Protein AF-A0A6V8DTT2-F1 (afdb_monomer_lite)

Foldseek 3Di:
DVVVVVVVVVVVVPQWADDDPVQLVVLVCQLVVLVVVLVVQVCVLVVDDLVNLVVCVVVVNPVSVVNCVCCVPVNPNVNVVSVVSSVVSVVVSVVSNVVRCCVTHPPPVVVVVVVD

Radius of gyration: 20.79 Å; chains: 1; bounding box: 52×27×50 Å

Sequence (116 aa):
MEYSAMAVVGTAIDSTGEGDLTLLIFYATLALGVSFLCSILEAVVLSIPHTQIAMWEKDGKGTGAVWASLKSDDAVKPLTAILTLNTIAHTMGAAGVGSEVAKIWGDDALTLASIV

Structure (mmCIF, N/CA/C/O backbone):
data_AF-A0A6V8DTT2-F1
#
_entry.id   AF-A0A6V8DTT2-F1
#
loop_
_atom_site.group_PDB
_atom_site.id
_atom_site.type_symbol
_atom_site.label_atom_id
_atom_site.label_alt_id
_atom_site.label_comp_id
_atom_site.label_asym_id
_atom_site.label_entity_id
_atom_site.label_seq_id
_atom_site.pdbx_PDB_ins_code
_atom_site.Cartn_x
_atom_site.Cartn_y
_atom_site.Cartn_z
_atom_site.occupancy
_atom_site.B_iso_or_equiv
_atom_site.auth_seq_id
_atom_site.auth_comp_id
_atom_site.auth_asym_id
_atom_site.auth_atom_id
_atom_site.pdbx_PDB_model_num
ATOM 1 N N . MET A 1 1 ? 13.781 21.507 -7.551 1.00 42.84 1 MET A N 1
ATOM 2 C CA . MET A 1 1 ? 14.002 20.049 -7.416 1.00 42.84 1 MET A CA 1
ATOM 3 C C . MET A 1 1 ? 12.998 19.234 -8.246 1.00 42.84 1 MET A C 1
ATOM 5 O O . MET A 1 1 ? 13.140 18.028 -8.324 1.00 42.84 1 MET A O 1
ATOM 9 N N . GLU A 1 2 ? 12.048 19.880 -8.940 1.00 42.41 2 GLU A N 1
ATOM 10 C CA . GLU A 1 2 ? 11.061 19.233 -9.830 1.00 42.41 2 GLU A CA 1
ATOM 11 C C . GLU A 1 2 ? 11.523 19.120 -11.306 1.00 42.41 2 GLU A C 1
ATOM 13 O O . GLU A 1 2 ? 11.014 18.295 -12.057 1.00 42.41 2 GLU A O 1
ATOM 18 N N . TYR A 1 3 ? 12.541 19.891 -11.722 1.00 40.78 3 TYR A N 1
ATOM 19 C CA . TYR A 1 3 ? 13.071 19.910 -13.101 1.00 40.78 3 TYR A CA 1
ATOM 20 C C . TYR A 1 3 ? 13.866 18.649 -13.494 1.00 40.78 3 TYR A C 1
ATOM 22 O O . TYR A 1 3 ? 13.858 18.256 -14.657 1.00 40.78 3 TYR A O 1
ATOM 30 N N . SER A 1 4 ? 14.525 17.984 -12.539 1.00 41.19 4 SER A N 1
ATOM 31 C CA . SER A 1 4 ? 15.315 16.770 -12.806 1.00 41.19 4 SER A CA 1
ATOM 32 C C . SER A 1 4 ? 14.438 15.540 -13.065 1.00 41.19 4 SER A C 1
ATOM 34 O O . SER A 1 4 ? 14.828 14.675 -13.840 1.00 41.19 4 SER A O 1
ATOM 36 N N . ALA A 1 5 ? 13.234 15.490 -12.482 1.00 39.88 5 ALA A N 1
ATOM 37 C CA . ALA A 1 5 ? 12.270 14.413 -12.717 1.00 39.88 5 ALA A CA 1
ATOM 38 C C . ALA A 1 5 ? 11.680 14.483 -14.136 1.00 39.88 5 ALA A C 1
ATOM 40 O O . ALA A 1 5 ? 11.581 13.469 -14.818 1.00 39.88 5 ALA A O 1
ATOM 41 N N . MET A 1 6 ? 11.369 15.692 -14.616 1.00 38.59 6 MET A N 1
ATOM 42 C CA . MET A 1 6 ? 10.888 15.924 -15.986 1.00 38.59 6 MET A CA 1
ATOM 43 C C . MET A 1 6 ? 11.979 15.656 -17.039 1.00 38.59 6 MET A C 1
ATOM 45 O O . MET A 1 6 ? 11.678 15.149 -18.115 1.00 38.59 6 MET A O 1
ATOM 49 N N . ALA A 1 7 ? 13.249 15.946 -16.728 1.00 37.22 7 ALA A N 1
ATO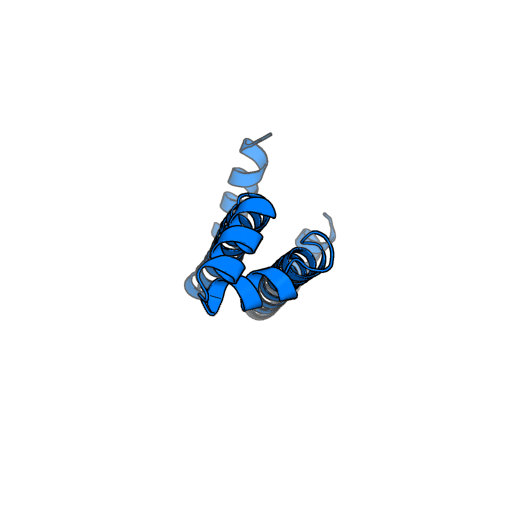M 50 C CA . ALA A 1 7 ? 14.379 15.679 -17.623 1.00 37.22 7 ALA A CA 1
ATOM 51 C C . ALA A 1 7 ? 14.677 14.177 -17.782 1.00 37.22 7 ALA A C 1
ATOM 53 O O . ALA A 1 7 ? 14.962 13.738 -18.890 1.00 37.22 7 ALA A O 1
ATOM 54 N N . VAL A 1 8 ? 14.543 13.386 -16.709 1.00 39.94 8 VAL A N 1
ATOM 55 C CA . VAL A 1 8 ? 14.644 11.913 -16.754 1.00 39.94 8 VAL A CA 1
ATOM 56 C C . VAL A 1 8 ? 13.511 11.288 -17.571 1.00 39.94 8 VAL A C 1
ATOM 58 O O . VAL A 1 8 ? 13.738 10.351 -18.333 1.00 39.94 8 VAL A O 1
ATOM 61 N N . VAL A 1 9 ? 12.296 11.836 -17.466 1.00 41.75 9 VAL A N 1
ATOM 62 C CA . VAL A 1 9 ? 11.160 11.419 -18.302 1.00 41.75 9 VAL A CA 1
ATOM 63 C C . VAL A 1 9 ? 11.411 11.773 -19.773 1.00 41.75 9 VAL A C 1
ATOM 65 O O . VAL A 1 9 ? 11.074 10.985 -20.650 1.00 41.75 9 VAL A O 1
ATOM 68 N N . GLY A 1 10 ? 12.051 12.919 -20.035 1.00 39.44 10 GLY A N 1
ATOM 69 C CA . GLY A 1 10 ? 12.399 13.411 -21.371 1.00 39.44 10 GLY A CA 1
ATOM 70 C C . GLY A 1 10 ? 13.527 12.652 -22.082 1.00 39.44 10 GLY A C 1
ATOM 71 O O . GLY A 1 10 ? 13.518 12.566 -23.304 1.00 39.44 10 GLY A O 1
ATOM 72 N N . THR A 1 11 ? 14.480 12.066 -21.356 1.00 44.59 11 THR A N 1
ATOM 73 C CA . THR A 1 11 ? 15.546 11.238 -21.952 1.00 44.59 11 THR A CA 1
ATOM 74 C C . THR A 1 11 ? 15.152 9.768 -22.090 1.00 44.59 11 THR A C 1
ATOM 76 O O . THR A 1 11 ? 15.661 9.090 -22.979 1.00 44.59 11 THR A O 1
ATOM 79 N N . ALA A 1 12 ? 14.208 9.277 -21.279 1.00 44.50 12 ALA A N 1
ATOM 80 C CA . ALA A 1 12 ? 13.650 7.929 -21.420 1.00 44.50 12 ALA A CA 1
ATOM 81 C C . ALA A 1 12 ? 12.795 7.763 -22.695 1.00 44.50 12 ALA A C 1
ATOM 83 O O . ALA A 1 12 ? 12.746 6.679 -23.272 1.00 44.50 12 ALA A O 1
ATOM 84 N N . ILE A 1 13 ? 12.144 8.837 -23.156 1.00 45.38 13 ILE A N 1
ATOM 85 C CA . ILE A 1 13 ? 11.340 8.840 -24.392 1.00 45.38 13 ILE A CA 1
ATOM 86 C C . ILE A 1 13 ? 12.182 8.899 -25.677 1.00 45.38 13 ILE A C 1
ATOM 88 O O . ILE A 1 13 ? 11.711 8.430 -26.707 1.00 45.38 13 ILE A O 1
ATOM 92 N N . ASP A 1 14 ? 13.408 9.433 -25.633 1.00 40.56 14 ASP A N 1
ATOM 93 C CA . ASP A 1 14 ? 14.225 9.689 -26.836 1.00 40.56 14 ASP A CA 1
ATOM 94 C C . ASP A 1 14 ? 15.093 8.489 -27.262 1.00 40.56 14 ASP A C 1
ATOM 96 O O . ASP A 1 14 ? 15.575 8.434 -28.389 1.00 40.56 14 ASP A O 1
ATOM 100 N N . SER A 1 15 ? 15.282 7.494 -26.388 1.00 47.94 15 SER A N 1
ATOM 101 C CA . SER A 1 15 ? 16.233 6.401 -26.632 1.00 47.94 15 SER A CA 1
ATOM 102 C C . SER A 1 15 ? 15.616 5.054 -27.029 1.00 47.94 15 SER A C 1
ATOM 104 O O . SER A 1 15 ? 16.341 4.081 -27.205 1.00 47.94 15 SER A O 1
ATOM 106 N N . THR A 1 16 ? 14.296 4.945 -27.166 1.00 48.59 16 THR A N 1
ATOM 107 C CA . THR A 1 16 ? 13.623 3.637 -27.272 1.00 48.59 16 THR A CA 1
ATOM 108 C C . THR A 1 16 ? 13.499 3.180 -28.731 1.00 48.59 16 THR A C 1
ATOM 110 O O . THR A 1 16 ? 12.609 3.618 -29.458 1.00 48.59 16 THR A O 1
ATOM 113 N N . GLY A 1 17 ? 14.384 2.272 -29.152 1.00 47.53 17 GLY A N 1
ATOM 114 C CA . GLY A 1 17 ? 14.216 1.463 -30.362 1.00 47.53 17 GLY A CA 1
ATOM 115 C C . GLY A 1 17 ? 13.204 0.330 -30.152 1.00 47.53 17 GLY A C 1
ATOM 116 O O . GLY A 1 17 ? 13.280 -0.379 -29.162 1.00 47.53 17 GLY A O 1
ATOM 117 N N . GLU A 1 18 ? 12.246 0.180 -31.069 1.00 52.34 18 GLU A N 1
ATOM 118 C CA . GLU A 1 18 ? 11.421 -1.022 -31.328 1.00 52.34 18 GLU A CA 1
ATOM 119 C C . GLU A 1 18 ? 10.940 -1.896 -30.145 1.00 52.34 18 GLU A C 1
ATOM 121 O O . GLU A 1 18 ? 10.817 -3.114 -30.265 1.00 52.34 18 GLU A O 1
ATOM 126 N N . GLY A 1 19 ? 10.522 -1.290 -29.033 1.00 54.94 19 GLY A N 1
ATOM 127 C CA . GLY A 1 19 ? 9.499 -1.913 -28.195 1.00 54.94 19 GLY A CA 1
ATOM 128 C C . GLY A 1 19 ? 8.438 -0.939 -27.742 1.00 54.94 19 GLY A C 1
ATOM 129 O O . GLY A 1 19 ? 8.572 0.282 -27.835 1.00 54.94 19 GLY A O 1
ATOM 130 N N . ASP A 1 20 ? 7.309 -1.526 -27.372 1.00 64.31 20 ASP A N 1
ATOM 131 C CA . ASP A 1 20 ? 6.036 -0.834 -27.362 1.00 64.31 20 ASP A CA 1
ATOM 132 C C . ASP A 1 20 ? 5.967 0.107 -26.150 1.00 64.31 20 ASP A C 1
ATOM 134 O O . ASP A 1 20 ? 5.714 -0.320 -25.022 1.00 64.31 20 ASP A O 1
ATOM 138 N N . LEU A 1 21 ? 6.189 1.407 -26.388 1.00 66.19 21 LEU A N 1
ATOM 139 C CA . LEU A 1 21 ? 6.007 2.524 -25.440 1.00 66.19 21 LEU A CA 1
ATOM 140 C C . LEU A 1 21 ? 4.711 2.394 -24.619 1.00 66.19 21 LEU A C 1
ATOM 142 O O . LEU A 1 21 ? 4.643 2.821 -23.464 1.00 66.19 21 LEU A O 1
ATOM 146 N N . THR A 1 22 ? 3.702 1.751 -25.204 1.00 70.94 22 THR A N 1
ATOM 147 C CA . THR A 1 22 ? 2.429 1.389 -24.583 1.00 70.94 22 THR A CA 1
ATOM 148 C C . THR A 1 22 ? 2.596 0.551 -23.312 1.00 70.94 22 THR A C 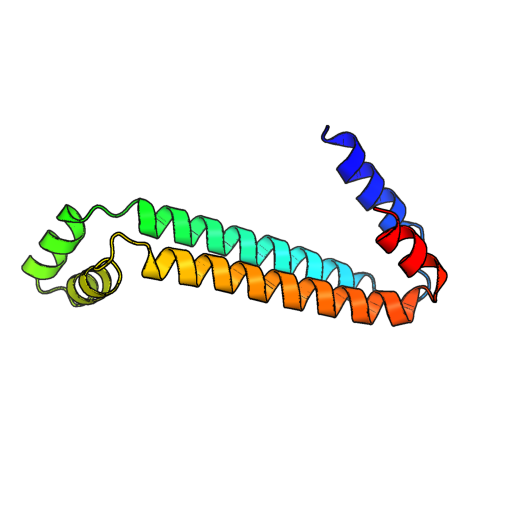1
ATOM 150 O O . THR A 1 22 ? 1.938 0.841 -22.314 1.00 70.94 22 THR A O 1
ATOM 153 N N . LEU A 1 23 ? 3.481 -0.454 -23.295 1.00 68.75 23 LEU A N 1
ATOM 154 C CA . LEU A 1 23 ? 3.696 -1.325 -22.129 1.00 68.75 23 LEU A CA 1
ATOM 155 C C . LEU A 1 23 ? 4.408 -0.594 -20.989 1.00 68.75 23 LEU A C 1
ATOM 157 O O . LEU A 1 23 ? 4.062 -0.776 -19.821 1.00 68.75 23 LEU A O 1
ATOM 161 N N . LEU A 1 24 ? 5.364 0.275 -21.314 1.00 68.25 24 LEU A N 1
ATOM 162 C CA . LEU A 1 24 ? 6.089 1.061 -20.316 1.00 68.25 24 LEU A CA 1
ATOM 163 C C . LEU A 1 24 ? 5.168 2.095 -19.655 1.00 68.25 24 LEU A C 1
ATOM 165 O O . LEU A 1 24 ? 5.114 2.187 -18.426 1.00 68.25 24 LEU A O 1
ATOM 169 N N . ILE A 1 25 ? 4.368 2.804 -20.457 1.00 74.50 25 ILE A N 1
ATOM 170 C CA . ILE A 1 25 ? 3.324 3.711 -19.959 1.00 74.50 25 ILE A CA 1
ATOM 171 C C . ILE A 1 25 ? 2.273 2.932 -19.155 1.00 74.50 25 ILE A C 1
ATOM 173 O O . ILE A 1 25 ? 1.833 3.408 -18.108 1.00 74.50 25 ILE A O 1
ATOM 177 N N . PHE A 1 26 ? 1.901 1.721 -19.576 1.00 77.81 26 PHE A N 1
ATOM 178 C CA . PHE A 1 26 ? 0.969 0.863 -18.844 1.00 77.81 26 PHE A CA 1
ATOM 179 C C . PHE A 1 26 ? 1.497 0.486 -17.452 1.00 77.81 26 PHE A C 1
ATOM 181 O O . PHE A 1 26 ? 0.797 0.691 -16.463 1.00 77.81 26 PHE A O 1
ATOM 188 N N . TYR A 1 27 ? 2.740 0.008 -17.332 1.00 70.50 27 TYR A N 1
ATOM 189 C CA . TYR A 1 27 ? 3.314 -0.331 -16.025 1.00 70.50 27 TYR A CA 1
ATOM 190 C C . TYR A 1 27 ? 3.523 0.899 -15.132 1.00 70.50 27 TYR A C 1
ATOM 192 O O . TYR A 1 27 ? 3.251 0.826 -13.932 1.00 70.50 27 TYR A O 1
ATOM 200 N N . ALA A 1 28 ? 3.941 2.037 -15.696 1.00 75.00 28 ALA A N 1
ATOM 201 C CA . ALA A 1 28 ? 4.110 3.283 -14.947 1.00 75.00 28 ALA A CA 1
ATOM 202 C C . ALA A 1 28 ? 2.772 3.830 -14.420 1.00 75.00 28 ALA A C 1
ATOM 204 O O . ALA A 1 28 ? 2.655 4.192 -13.248 1.00 75.00 28 ALA A O 1
ATOM 205 N N . THR A 1 29 ? 1.736 3.851 -15.263 1.00 79.38 29 THR A N 1
ATOM 206 C CA . THR A 1 29 ? 0.389 4.288 -14.860 1.00 79.38 29 THR A CA 1
ATOM 207 C C . THR A 1 29 ? -0.253 3.322 -13.871 1.00 79.38 29 THR A C 1
ATOM 209 O O . THR A 1 29 ? -0.916 3.774 -12.939 1.00 79.38 29 THR A O 1
ATOM 212 N N . LEU A 1 30 ? -0.009 2.014 -14.002 1.00 80.00 30 LEU A N 1
ATOM 213 C CA . LEU A 1 30 ? -0.463 1.011 -13.041 1.00 80.00 30 LEU A CA 1
ATOM 214 C C . LEU A 1 30 ? 0.214 1.200 -11.678 1.00 80.00 30 LEU A C 1
ATOM 216 O O . LEU A 1 30 ? -0.482 1.220 -10.667 1.00 80.00 30 LEU A O 1
ATOM 220 N N . ALA A 1 31 ? 1.535 1.403 -11.635 1.00 74.81 31 ALA A N 1
ATOM 221 C CA . ALA A 1 31 ? 2.257 1.653 -10.387 1.00 74.81 31 ALA A CA 1
ATOM 222 C C . ALA A 1 31 ? 1.732 2.913 -9.674 1.00 74.81 31 ALA A C 1
ATOM 224 O O . ALA A 1 31 ? 1.351 2.848 -8.507 1.00 74.81 31 ALA A O 1
ATOM 225 N N . LEU A 1 32 ? 1.612 4.033 -10.394 1.00 80.25 32 LEU A N 1
ATOM 226 C CA . LEU A 1 32 ? 1.086 5.287 -9.843 1.00 80.25 32 LEU A CA 1
ATOM 227 C C . LEU A 1 32 ? -0.390 5.181 -9.434 1.00 80.25 32 LEU A C 1
ATOM 229 O O . LEU A 1 32 ? -0.783 5.703 -8.390 1.00 80.25 32 LEU A O 1
ATOM 233 N N . GLY A 1 33 ? -1.208 4.486 -10.228 1.00 85.81 33 GLY A N 1
ATOM 234 C CA . GLY A 1 33 ? -2.623 4.267 -9.942 1.00 85.81 33 GLY A CA 1
ATOM 235 C C . GLY A 1 33 ? -2.838 3.418 -8.691 1.00 85.81 33 GLY A C 1
ATOM 236 O O . GLY A 1 33 ? -3.666 3.759 -7.847 1.00 85.81 33 GLY A O 1
ATOM 237 N N . VAL A 1 34 ? -2.055 2.351 -8.522 1.00 82.81 34 VAL A N 1
ATOM 238 C CA . VAL A 1 34 ? -2.116 1.517 -7.317 1.00 82.81 34 VAL A CA 1
ATOM 239 C C . VAL A 1 34 ? -1.606 2.279 -6.093 1.00 82.81 34 VAL A C 1
ATOM 241 O O . VAL A 1 34 ? -2.256 2.222 -5.052 1.00 82.81 34 VAL A O 1
ATOM 244 N N . SER A 1 35 ? -0.527 3.062 -6.200 1.00 82.19 35 SER A N 1
ATOM 245 C CA . SER A 1 35 ? -0.072 3.911 -5.089 1.00 82.19 35 SER A CA 1
ATOM 246 C C . SER A 1 35 ? -1.118 4.960 -4.689 1.00 82.19 35 SER A C 1
ATOM 248 O O . SER A 1 35 ? -1.338 5.186 -3.498 1.00 82.19 35 SER A O 1
ATOM 250 N N . PHE A 1 36 ? -1.818 5.557 -5.661 1.00 88.19 36 PHE A N 1
ATOM 251 C CA . PHE A 1 36 ? -2.921 6.483 -5.394 1.00 88.19 36 PHE A CA 1
ATOM 252 C C . PHE A 1 36 ? -4.084 5.797 -4.664 1.00 88.19 36 PHE A C 1
ATOM 254 O O . PHE A 1 36 ? -4.595 6.328 -3.677 1.00 88.19 36 PHE A O 1
ATOM 261 N N . LEU A 1 37 ? -4.463 4.588 -5.092 1.00 87.00 37 LEU A N 1
ATOM 262 C CA . LEU A 1 37 ? -5.467 3.784 -4.394 1.00 87.00 37 LEU A CA 1
ATOM 263 C C . LEU A 1 37 ? -5.024 3.458 -2.963 1.00 87.00 37 LEU A C 1
ATOM 265 O O . LEU A 1 37 ? -5.799 3.680 -2.034 1.00 87.00 37 LEU A O 1
ATOM 269 N N . CYS A 1 38 ? -3.783 3.005 -2.759 1.00 86.50 38 CYS A N 1
ATOM 270 C CA . CYS A 1 38 ? -3.248 2.742 -1.423 1.00 86.50 38 CYS A CA 1
ATOM 271 C C . CYS A 1 38 ? -3.340 3.981 -0.518 1.00 86.50 38 CYS A C 1
ATOM 273 O O . CYS A 1 38 ? -3.792 3.855 0.615 1.00 86.50 38 CYS A O 1
ATOM 275 N N . SER A 1 39 ? -3.031 5.179 -1.023 1.00 89.75 39 SER A N 1
ATOM 276 C CA . SER A 1 39 ? -3.152 6.430 -0.258 1.00 89.75 39 SER A CA 1
ATOM 277 C C . SER A 1 39 ? -4.596 6.745 0.165 1.00 89.75 39 SER A C 1
ATOM 279 O O . SER A 1 39 ? -4.834 7.146 1.307 1.00 89.75 39 SER A O 1
ATOM 281 N N . ILE A 1 40 ? -5.583 6.509 -0.709 1.00 92.31 40 ILE A N 1
ATOM 282 C CA . ILE A 1 40 ? -7.005 6.655 -0.349 1.00 92.31 40 ILE A CA 1
ATOM 283 C C . ILE A 1 40 ? -7.385 5.649 0.743 1.00 92.31 40 ILE A C 1
ATOM 285 O O . ILE A 1 40 ? -8.059 6.012 1.708 1.00 92.31 40 ILE A O 1
ATOM 289 N N . LEU A 1 41 ? -6.951 4.393 0.611 1.00 88.12 41 LEU A N 1
ATOM 290 C CA . LEU A 1 41 ? -7.224 3.348 1.598 1.00 88.12 41 LEU A CA 1
ATOM 291 C C . LEU A 1 41 ? -6.614 3.698 2.966 1.00 88.12 41 LEU A C 1
ATOM 293 O O . LEU A 1 41 ? -7.296 3.558 3.982 1.00 88.12 41 LEU A O 1
ATOM 297 N N . GLU A 1 42 ? -5.379 4.206 3.002 1.00 87.06 42 GLU A N 1
ATOM 298 C CA . GLU A 1 42 ? -4.733 4.691 4.230 1.00 87.06 42 GLU A CA 1
ATOM 299 C C . GLU A 1 42 ? -5.521 5.835 4.871 1.00 87.06 42 GLU A C 1
ATOM 301 O O . GLU A 1 42 ? -5.820 5.790 6.067 1.00 87.06 42 GLU A O 1
ATOM 306 N N . ALA A 1 43 ? -5.922 6.830 4.074 1.00 91.19 43 ALA A N 1
ATOM 307 C CA . ALA A 1 43 ? -6.696 7.968 4.554 1.00 91.19 43 ALA A CA 1
ATOM 308 C C . ALA A 1 43 ? -8.042 7.534 5.160 1.00 91.19 43 ALA A C 1
ATOM 310 O O . ALA A 1 43 ? -8.421 8.017 6.227 1.00 91.19 43 ALA A O 1
ATOM 311 N N . VAL A 1 44 ? -8.747 6.584 4.535 1.00 89.12 44 VAL A N 1
ATOM 312 C CA . VAL A 1 44 ? -10.019 6.051 5.054 1.00 89.12 44 VAL A CA 1
ATOM 313 C C . VAL A 1 44 ? -9.809 5.277 6.357 1.00 89.12 44 VAL A C 1
ATOM 315 O O . VAL A 1 44 ? -10.528 5.507 7.331 1.00 89.12 44 VAL A O 1
ATOM 318 N N . VAL A 1 45 ? -8.816 4.383 6.407 1.00 86.62 45 VAL A N 1
ATOM 319 C CA . VAL A 1 45 ? -8.526 3.570 7.601 1.00 86.62 45 VAL A CA 1
ATOM 320 C C . VAL A 1 45 ? -8.141 4.452 8.791 1.00 86.62 45 VAL A C 1
ATOM 322 O O . VAL A 1 45 ? -8.583 4.198 9.917 1.00 86.62 45 VAL A O 1
ATOM 325 N N . LEU A 1 46 ? -7.366 5.512 8.559 1.00 86.75 46 LEU A N 1
ATOM 326 C CA . LEU A 1 46 ? -6.972 6.461 9.599 1.00 86.75 46 LEU A CA 1
ATOM 327 C C . LEU A 1 46 ? -8.112 7.408 10.000 1.00 86.75 46 LEU A C 1
ATOM 329 O O . LEU A 1 46 ? -8.233 7.738 11.178 1.00 86.75 46 LEU A O 1
ATOM 333 N N . SER A 1 47 ? -8.986 7.794 9.067 1.00 89.50 47 SER A N 1
ATOM 334 C CA . SER A 1 47 ? -10.057 8.767 9.318 1.00 89.50 47 SER A CA 1
ATOM 335 C C . SER A 1 47 ? -11.252 8.223 10.114 1.00 89.50 47 SER A C 1
ATOM 337 O O . SER A 1 47 ? -12.058 9.028 10.580 1.00 89.50 47 SER A O 1
ATOM 339 N N . ILE A 1 48 ? -11.411 6.903 10.277 1.00 87.75 48 ILE A N 1
ATOM 340 C CA . ILE A 1 48 ? -12.522 6.326 11.059 1.00 87.75 48 ILE A CA 1
ATOM 341 C C . ILE A 1 48 ? -12.117 6.157 12.535 1.00 87.75 48 ILE A C 1
ATOM 343 O O . ILE A 1 48 ? -11.287 5.296 12.838 1.00 87.75 48 ILE A O 1
ATOM 347 N N . PRO A 1 49 ? -12.696 6.909 13.489 1.00 85.50 49 PRO A N 1
ATOM 348 C CA . PRO A 1 49 ? -12.370 6.774 14.907 1.00 85.50 49 PRO A CA 1
ATOM 349 C C . PRO A 1 49 ? -13.016 5.530 15.537 1.00 85.50 49 PRO A C 1
ATOM 351 O O . PRO A 1 49 ? -14.110 5.114 15.150 1.00 85.50 49 PRO A O 1
ATOM 354 N N . HIS A 1 50 ? -12.392 4.984 16.587 1.00 83.12 50 HIS A N 1
ATOM 355 C CA . HIS A 1 50 ? -12.906 3.816 17.324 1.00 83.12 50 HIS A CA 1
ATOM 356 C C . HIS A 1 50 ? -14.334 4.023 17.861 1.00 83.12 50 HIS A C 1
ATOM 358 O O . HIS A 1 50 ? -15.140 3.097 17.851 1.00 83.12 50 HIS A O 1
ATOM 364 N N . THR A 1 51 ? -14.696 5.255 18.236 1.00 84.50 51 THR A N 1
ATOM 365 C CA . THR A 1 51 ? -16.057 5.618 18.668 1.00 84.50 51 THR A CA 1
ATOM 366 C C . THR A 1 51 ? -17.116 5.347 17.596 1.00 84.50 51 THR A C 1
ATOM 368 O O . THR A 1 51 ? -18.228 4.932 17.915 1.00 84.50 51 THR A O 1
ATOM 371 N N . GLN A 1 52 ? -16.790 5.555 16.317 1.00 85.00 52 GLN A N 1
ATOM 372 C CA . GLN A 1 52 ? -17.723 5.302 15.218 1.00 85.00 52 GLN A CA 1
ATOM 373 C C . GLN A 1 52 ? -17.919 3.799 14.983 1.00 85.00 52 GLN A C 1
ATOM 375 O O . GLN A 1 52 ? -19.034 3.361 14.708 1.00 85.00 52 GLN A O 1
ATOM 380 N N . ILE A 1 53 ? -16.861 3.007 15.179 1.00 84.69 53 ILE A N 1
ATOM 381 C CA . ILE A 1 53 ? -16.903 1.542 15.104 1.00 84.69 53 ILE A CA 1
ATOM 382 C C . ILE A 1 53 ? -17.788 0.978 16.225 1.00 84.69 53 ILE A C 1
ATOM 384 O O . ILE A 1 53 ? -18.695 0.195 15.948 1.00 84.69 53 ILE A O 1
ATOM 388 N N . ALA A 1 54 ? -17.607 1.456 17.462 1.00 84.19 54 ALA A N 1
ATOM 389 C CA . ALA A 1 54 ? -18.423 1.053 18.609 1.00 84.19 54 ALA A CA 1
ATOM 390 C C . ALA A 1 54 ? -19.913 1.409 18.434 1.00 84.19 54 ALA A C 1
ATOM 392 O O . ALA A 1 54 ? -20.792 0.651 18.848 1.00 84.19 54 ALA A O 1
ATOM 393 N N . MET A 1 55 ? -20.225 2.538 17.780 1.00 86.81 55 MET A N 1
ATOM 394 C CA . MET A 1 55 ? -21.608 2.862 17.409 1.00 86.81 55 MET A CA 1
ATOM 395 C C . MET A 1 55 ? -22.177 1.878 16.382 1.00 86.81 55 MET A C 1
ATOM 397 O O . MET A 1 55 ? -23.313 1.442 16.534 1.00 86.81 55 MET A O 1
ATOM 401 N N . TRP A 1 56 ? -21.408 1.494 15.361 1.00 85.62 56 TRP A N 1
ATOM 402 C CA . TRP A 1 56 ? -21.869 0.531 14.355 1.00 85.62 56 TRP A CA 1
ATOM 403 C C . TRP A 1 56 ? -22.061 -0.882 14.908 1.00 85.62 56 TRP A C 1
ATOM 405 O O . TRP A 1 56 ? -22.990 -1.566 14.478 1.00 85.62 56 TRP A O 1
ATOM 415 N N . GLU A 1 57 ? -21.237 -1.306 15.869 1.00 83.06 57 GLU A N 1
ATOM 416 C CA . GLU A 1 57 ? -21.458 -2.554 16.609 1.00 83.06 57 GLU A CA 1
ATOM 417 C C . GLU A 1 57 ? -22.743 -2.496 17.436 1.00 83.06 57 GLU A C 1
ATOM 419 O O . GLU A 1 57 ? -23.551 -3.424 17.389 1.00 83.06 57 GLU A O 1
ATOM 424 N N . LYS A 1 58 ? -22.979 -1.380 18.136 1.00 82.31 58 LYS A N 1
ATOM 425 C CA . LYS A 1 58 ? -24.204 -1.168 18.916 1.00 82.31 58 LYS A CA 1
ATOM 426 C C . LYS A 1 58 ? -25.463 -1.129 18.038 1.00 82.31 58 LYS A C 1
ATOM 428 O O . LYS A 1 58 ? -26.501 -1.638 18.450 1.00 82.31 58 LYS A O 1
ATOM 433 N N . ASP A 1 59 ? -25.370 -0.562 16.838 1.00 84.56 59 ASP A N 1
ATOM 434 C CA . ASP A 1 59 ? -26.455 -0.534 15.846 1.00 84.56 59 ASP A CA 1
ATOM 435 C C . ASP A 1 59 ? -26.710 -1.911 15.192 1.00 84.56 59 ASP A C 1
ATOM 437 O O . ASP A 1 59 ? -27.595 -2.036 14.345 1.00 84.56 59 ASP A O 1
ATOM 441 N N . GLY A 1 60 ? -25.930 -2.945 15.535 1.00 79.06 60 GLY A N 1
ATOM 442 C CA . GLY A 1 60 ? -26.057 -4.290 14.968 1.00 79.06 60 GLY A CA 1
ATOM 443 C C . GLY A 1 60 ? -25.638 -4.385 13.498 1.00 79.06 60 GLY A C 1
ATOM 444 O O . GLY A 1 60 ? -25.984 -5.346 12.809 1.00 79.06 60 GLY A O 1
ATOM 445 N N . LYS A 1 61 ? -24.900 -3.395 12.979 1.00 80.25 61 LYS A N 1
ATOM 446 C CA . LYS A 1 61 ? -24.421 -3.402 11.594 1.00 80.25 61 LYS A CA 1
ATOM 447 C C . LYS A 1 61 ? -23.216 -4.331 11.498 1.00 80.25 61 LYS A C 1
ATOM 449 O O . LYS A 1 61 ? -22.203 -4.097 12.150 1.00 80.25 61 LYS A O 1
ATOM 454 N N . GLY A 1 62 ? -23.275 -5.332 10.616 1.00 80.19 62 GLY A N 1
ATOM 455 C CA . GLY A 1 62 ? -22.154 -6.258 10.381 1.00 80.19 62 GLY A CA 1
ATOM 456 C C . GLY A 1 62 ? -20.839 -5.555 10.005 1.00 80.19 62 GLY A C 1
ATOM 457 O O . GLY A 1 62 ? -19.759 -6.035 10.333 1.00 80.19 62 GLY A O 1
ATOM 458 N N . THR A 1 63 ? -20.924 -4.363 9.406 1.00 81.19 63 THR A N 1
ATOM 459 C CA . THR A 1 63 ? -19.781 -3.480 9.139 1.00 81.19 63 THR A CA 1
ATOM 460 C C . THR A 1 63 ? -19.024 -3.096 10.417 1.00 81.19 63 THR A C 1
ATOM 462 O O . THR A 1 63 ? -17.799 -3.044 10.386 1.00 81.19 63 THR A O 1
ATOM 465 N N . GLY A 1 64 ? -19.713 -2.886 11.545 1.00 80.75 64 GLY A N 1
ATOM 466 C CA . GLY A 1 64 ? -19.090 -2.571 12.835 1.00 80.75 64 GLY A CA 1
ATOM 467 C C . GLY A 1 64 ? -18.188 -3.695 13.338 1.00 80.75 64 GLY A C 1
ATOM 468 O O . GLY A 1 64 ? -17.030 -3.441 13.649 1.00 80.75 64 GLY A O 1
ATOM 469 N N . ALA A 1 65 ? -18.667 -4.942 13.297 1.00 81.12 65 ALA A N 1
ATOM 470 C CA . ALA A 1 65 ? -17.889 -6.112 13.713 1.00 81.12 65 ALA A CA 1
ATOM 471 C C . ALA A 1 65 ? -16.646 -6.336 12.831 1.00 81.12 65 ALA A C 1
ATOM 473 O O . ALA A 1 65 ? -15.565 -6.667 13.320 1.00 81.12 65 ALA A O 1
ATOM 474 N N . VAL A 1 66 ? -16.775 -6.104 11.519 1.00 83.94 66 VAL A N 1
ATOM 475 C CA . VAL A 1 66 ? -15.652 -6.196 10.575 1.00 83.94 66 VAL A CA 1
ATOM 476 C C . VAL A 1 66 ? -14.600 -5.132 10.889 1.00 83.94 66 VAL A C 1
ATOM 478 O O . VAL A 1 66 ? -13.431 -5.475 11.064 1.00 83.94 66 VAL A O 1
ATOM 481 N N . TRP A 1 67 ? -14.998 -3.865 11.042 1.00 82.62 67 TRP A N 1
ATOM 482 C CA . TRP A 1 67 ? -14.075 -2.778 11.390 1.00 82.62 67 TRP A CA 1
ATOM 483 C C . TRP A 1 67 ? -13.452 -2.939 12.782 1.00 82.62 67 TRP A C 1
ATOM 485 O O . TRP A 1 67 ? -12.274 -2.630 12.943 1.00 82.62 67 TRP A O 1
ATOM 495 N N . ALA A 1 68 ? -14.189 -3.475 13.757 1.00 83.31 68 ALA A N 1
ATOM 496 C CA . ALA A 1 68 ? -13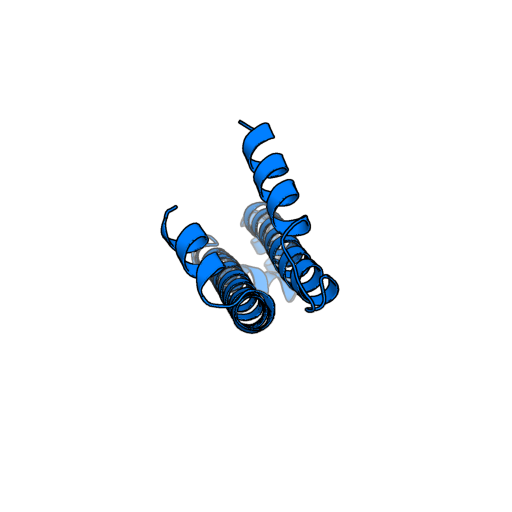.667 -3.791 15.084 1.00 83.31 68 ALA A CA 1
ATOM 497 C C . ALA A 1 68 ? -12.581 -4.874 15.022 1.00 83.31 68 ALA A C 1
ATOM 499 O O . ALA A 1 68 ? -11.523 -4.721 15.627 1.00 83.31 68 ALA A O 1
ATOM 500 N N . SER A 1 69 ? -12.792 -5.922 14.216 1.00 81.38 69 SER A N 1
ATOM 501 C CA . SER A 1 69 ? -11.790 -6.978 14.003 1.00 81.38 69 SER A CA 1
ATOM 502 C C . SER A 1 69 ? -10.574 -6.519 13.184 1.00 81.38 69 SER A C 1
ATOM 504 O O . SER A 1 69 ? -9.465 -7.001 13.394 1.00 81.38 69 SER A O 1
ATOM 506 N N . LEU A 1 70 ? -10.766 -5.583 12.248 1.00 80.75 70 LEU A N 1
ATOM 507 C CA . LEU A 1 70 ? -9.697 -5.017 11.419 1.00 80.75 70 LEU A CA 1
ATOM 508 C C . LEU A 1 70 ? -8.835 -4.020 12.197 1.00 80.75 70 LEU A C 1
ATOM 510 O O . LEU A 1 70 ? -7.626 -3.969 11.988 1.00 80.75 70 LEU A O 1
ATOM 514 N N . LYS A 1 71 ? -9.447 -3.224 13.081 1.00 80.69 71 LYS A N 1
ATOM 515 C CA . LYS A 1 71 ? -8.779 -2.175 13.866 1.00 80.69 71 LYS A CA 1
ATOM 516 C C . LYS A 1 71 ? -8.465 -2.604 15.303 1.00 80.69 71 LYS A C 1
ATOM 518 O O . LYS A 1 71 ? -8.181 -1.744 16.130 1.00 80.69 71 LYS A O 1
ATOM 523 N N . SER A 1 72 ? -8.504 -3.909 15.585 1.00 77.81 72 SER A N 1
ATOM 524 C CA . SER A 1 72 ? -8.203 -4.478 16.905 1.00 77.81 72 SER A CA 1
ATOM 525 C C . SER A 1 72 ? -6.776 -4.173 17.372 1.00 77.81 72 SER A C 1
ATOM 527 O O . SER A 1 72 ? -6.563 -4.002 18.564 1.00 77.81 72 SER A O 1
ATOM 529 N N . ASP A 1 73 ? -5.833 -4.065 16.430 1.00 76.88 73 ASP A N 1
ATOM 530 C CA . ASP A 1 73 ? -4.434 -3.673 16.655 1.00 76.88 73 ASP A CA 1
ATOM 531 C C . ASP A 1 73 ? -4.174 -2.253 16.114 1.00 76.88 73 ASP A C 1
ATOM 533 O O . ASP A 1 73 ? -3.386 -2.079 15.185 1.00 76.88 73 ASP A O 1
ATOM 537 N N . ASP A 1 74 ? -4.902 -1.240 16.600 1.00 74.69 74 ASP A N 1
ATOM 538 C CA . ASP A 1 74 ? -4.642 0.192 16.336 1.00 74.69 74 ASP A CA 1
ATOM 539 C C . ASP A 1 74 ? -4.385 0.561 14.858 1.00 74.69 74 ASP A C 1
ATOM 541 O O . ASP A 1 74 ? -3.518 1.366 14.525 1.00 74.69 74 ASP A O 1
ATOM 545 N N . ALA A 1 75 ? -5.139 -0.042 13.933 1.00 82.06 75 ALA A N 1
ATOM 546 C CA . ALA A 1 75 ? -4.978 0.114 12.478 1.00 82.06 75 ALA A CA 1
ATOM 547 C C . ALA A 1 75 ? -3.656 -0.406 11.870 1.00 82.06 75 ALA A C 1
ATOM 549 O O . ALA A 1 75 ? -3.495 -0.354 10.650 1.00 82.06 75 ALA A O 1
ATOM 550 N N . VAL A 1 76 ? -2.740 -0.964 12.665 1.00 83.81 76 VAL A N 1
ATOM 551 C CA . VAL A 1 76 ? -1.431 -1.465 12.207 1.00 83.81 76 VAL A CA 1
ATOM 552 C C .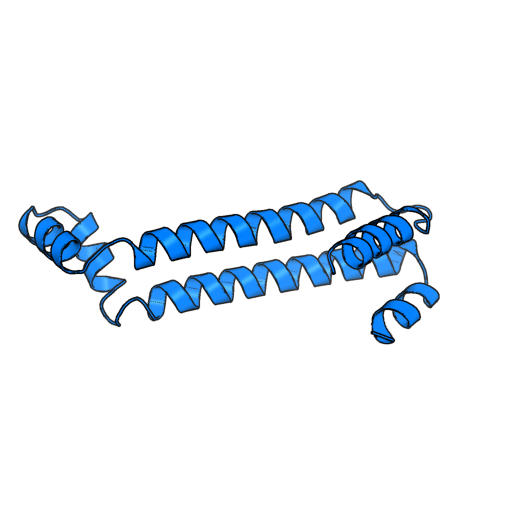 VAL A 1 76 ? -1.600 -2.588 11.187 1.00 83.81 76 VAL A C 1
ATOM 554 O O . VAL A 1 76 ? -0.930 -2.621 10.153 1.00 83.81 76 VAL A O 1
ATOM 557 N N . LYS A 1 77 ? -2.535 -3.502 11.440 1.00 81.88 77 LYS A N 1
ATOM 558 C CA . LYS A 1 77 ? -2.804 -4.657 10.577 1.00 81.88 77 LYS A CA 1
ATOM 559 C C . LYS A 1 77 ? -3.310 -4.272 9.172 1.00 81.88 77 LYS A C 1
ATOM 561 O O . LYS A 1 77 ? -2.732 -4.746 8.196 1.00 81.88 77 LYS A O 1
ATOM 566 N N . PRO A 1 78 ? -4.329 -3.406 9.010 1.00 83.12 78 PRO A N 1
ATOM 567 C CA . PRO A 1 78 ? -4.725 -2.942 7.682 1.00 83.12 78 PRO A CA 1
ATOM 568 C C . PRO A 1 78 ? -3.664 -2.047 7.028 1.00 83.12 78 PRO A C 1
ATOM 570 O O . PRO A 1 78 ? -3.450 -2.166 5.826 1.00 83.12 78 PRO A O 1
ATOM 573 N N . LEU A 1 79 ? -2.949 -1.211 7.791 1.00 86.25 79 LEU A N 1
ATOM 574 C CA . LEU A 1 79 ? -1.908 -0.331 7.245 1.00 86.25 79 LEU A CA 1
ATOM 575 C C . LEU A 1 79 ? -0.730 -1.127 6.655 1.00 86.25 79 LEU A C 1
ATOM 577 O O . LEU A 1 79 ? -0.297 -0.876 5.533 1.00 86.25 79 LEU A O 1
ATOM 581 N N . THR A 1 80 ? -0.263 -2.154 7.368 1.00 87.69 80 THR A N 1
ATOM 582 C CA . THR A 1 80 ? 0.786 -3.066 6.877 1.00 87.69 80 THR A CA 1
ATOM 583 C C . THR A 1 80 ? 0.333 -3.867 5.653 1.00 87.69 80 THR A C 1
ATOM 585 O O . THR A 1 80 ? 1.113 -4.048 4.717 1.00 87.69 80 THR A O 1
ATOM 588 N N . ALA A 1 81 ? -0.935 -4.284 5.586 1.00 85.62 81 ALA A N 1
ATOM 589 C CA . ALA A 1 81 ? -1.497 -4.915 4.391 1.00 85.62 81 ALA A CA 1
ATOM 590 C C . ALA A 1 81 ? -1.519 -3.965 3.170 1.00 85.62 81 ALA A C 1
ATOM 592 O O . ALA A 1 81 ? -1.225 -4.384 2.053 1.00 85.62 81 ALA A O 1
ATOM 593 N N . ILE A 1 82 ? -1.805 -2.675 3.370 1.00 87.44 82 ILE A N 1
ATOM 594 C CA . ILE A 1 82 ? -1.818 -1.672 2.289 1.00 87.44 82 ILE A CA 1
ATOM 595 C C . ILE A 1 82 ? -0.395 -1.358 1.793 1.00 87.44 82 ILE A C 1
ATOM 597 O O . ILE A 1 82 ? -0.147 -1.312 0.586 1.00 87.44 82 ILE A O 1
ATOM 601 N N . LEU A 1 83 ? 0.563 -1.208 2.709 1.00 86.38 83 LEU A N 1
ATOM 602 C CA . LEU A 1 83 ? 1.979 -0.989 2.387 1.00 86.38 83 LEU A CA 1
ATOM 603 C C . LEU A 1 83 ? 2.605 -2.179 1.650 1.00 86.38 83 LEU A C 1
ATOM 605 O O . LEU A 1 83 ? 3.362 -2.004 0.691 1.00 86.38 83 LEU A O 1
ATOM 609 N N . THR A 1 84 ? 2.268 -3.400 2.068 1.00 87.56 84 THR A N 1
ATOM 610 C CA . THR A 1 84 ? 2.723 -4.620 1.383 1.00 87.56 84 THR A CA 1
ATOM 611 C C . THR A 1 84 ? 2.110 -4.739 -0.008 1.00 87.56 84 THR A C 1
ATOM 613 O O . THR A 1 84 ? 2.827 -5.076 -0.947 1.00 87.56 84 THR A O 1
ATOM 616 N N . LEU A 1 85 ? 0.837 -4.371 -0.186 1.00 84.31 85 LEU A N 1
ATOM 617 C CA . LEU A 1 85 ? 0.214 -4.297 -1.509 1.00 84.31 85 LEU A CA 1
ATOM 618 C C . LEU A 1 85 ? 0.921 -3.282 -2.425 1.00 84.31 85 LEU A C 1
ATOM 620 O O . LEU A 1 85 ? 1.205 -3.607 -3.576 1.00 84.31 85 LEU A O 1
ATOM 624 N N . ASN A 1 86 ? 1.263 -2.093 -1.913 1.00 82.19 86 ASN A N 1
ATOM 625 C CA . ASN A 1 86 ? 2.021 -1.081 -2.662 1.00 82.19 86 ASN A CA 1
ATOM 626 C C . ASN A 1 86 ? 3.413 -1.603 -3.060 1.00 82.19 86 ASN A C 1
ATOM 628 O O . ASN A 1 86 ? 3.855 -1.431 -4.193 1.00 82.19 86 ASN A O 1
ATOM 632 N N . THR A 1 87 ? 4.071 -2.323 -2.149 1.00 85.25 87 THR A N 1
ATOM 633 C CA . THR A 1 87 ? 5.364 -2.969 -2.416 1.00 85.25 87 THR A CA 1
ATOM 634 C C . THR A 1 87 ? 5.242 -3.992 -3.539 1.00 85.25 87 THR A C 1
ATOM 636 O O . THR A 1 87 ? 5.992 -3.933 -4.505 1.00 85.25 87 THR A O 1
ATOM 639 N N . ILE A 1 88 ? 4.253 -4.886 -3.465 1.00 82.44 88 ILE A N 1
ATOM 640 C CA . ILE A 1 88 ? 4.009 -5.913 -4.483 1.00 82.44 88 ILE A CA 1
ATOM 641 C C . ILE A 1 88 ? 3.718 -5.278 -5.848 1.00 82.44 88 ILE A C 1
ATOM 643 O O . ILE A 1 88 ? 4.273 -5.712 -6.858 1.00 82.44 88 ILE A O 1
ATOM 647 N N . ALA A 1 89 ? 2.885 -4.237 -5.884 1.00 80.56 89 ALA A N 1
ATOM 648 C CA . ALA A 1 89 ? 2.558 -3.521 -7.112 1.00 80.56 89 ALA A CA 1
ATOM 649 C C . ALA A 1 89 ? 3.794 -2.859 -7.731 1.00 80.56 89 ALA A C 1
ATOM 651 O O . ALA A 1 89 ? 4.027 -2.988 -8.933 1.00 80.56 89 ALA A O 1
ATOM 652 N N . HIS A 1 90 ? 4.627 -2.219 -6.910 1.00 74.25 90 HIS A N 1
ATOM 653 C CA . HIS A 1 90 ? 5.853 -1.579 -7.371 1.00 74.25 90 HIS A CA 1
ATOM 654 C C . HIS A 1 90 ? 6.916 -2.601 -7.808 1.00 74.25 90 HIS A C 1
ATOM 656 O O . HIS A 1 90 ? 7.611 -2.381 -8.797 1.00 74.25 90 HIS A O 1
ATOM 662 N N . THR A 1 91 ? 7.025 -3.750 -7.130 1.00 83.56 91 THR A N 1
ATOM 663 C CA . THR A 1 91 ? 7.932 -4.841 -7.520 1.00 83.56 91 THR A CA 1
ATOM 664 C C . THR A 1 91 ? 7.501 -5.488 -8.832 1.00 83.56 91 THR A C 1
ATOM 666 O O . THR A 1 91 ? 8.339 -5.696 -9.706 1.00 83.56 91 THR A O 1
ATOM 669 N N . MET A 1 92 ? 6.208 -5.774 -9.013 1.00 78.19 92 MET A N 1
ATOM 670 C CA . MET A 1 92 ? 5.708 -6.318 -10.280 1.00 78.19 92 MET A CA 1
ATOM 671 C C . MET A 1 92 ? 5.816 -5.303 -11.420 1.00 78.19 92 MET A C 1
ATOM 673 O O . MET A 1 92 ? 6.188 -5.683 -12.527 1.00 78.19 92 MET A O 1
ATOM 677 N N . GLY A 1 93 ? 5.550 -4.021 -11.153 1.00 74.50 93 GLY A N 1
ATOM 678 C CA . GLY A 1 93 ? 5.734 -2.943 -12.124 1.00 74.50 93 GLY A CA 1
ATOM 679 C C . GLY A 1 93 ? 7.191 -2.816 -12.570 1.00 74.50 93 GLY A C 1
ATOM 680 O O . GLY A 1 93 ? 7.466 -2.839 -13.766 1.00 74.50 93 GLY A O 1
ATOM 681 N N . ALA A 1 94 ? 8.137 -2.772 -11.627 1.00 73.38 94 ALA A N 1
ATOM 682 C CA . ALA A 1 94 ? 9.567 -2.688 -11.926 1.00 73.38 94 ALA A CA 1
ATOM 683 C C . ALA A 1 94 ? 10.105 -3.943 -12.637 1.00 73.38 94 ALA A C 1
ATOM 685 O O . ALA A 1 94 ? 10.890 -3.821 -13.574 1.00 73.38 94 ALA A O 1
ATOM 686 N N . ALA A 1 95 ? 9.660 -5.142 -12.245 1.00 78.50 95 ALA A N 1
ATOM 687 C CA . ALA A 1 95 ? 10.017 -6.385 -12.930 1.00 78.50 95 ALA A CA 1
ATOM 688 C C . ALA A 1 95 ? 9.456 -6.436 -14.364 1.00 78.50 95 ALA A C 1
ATOM 690 O O . ALA A 1 95 ? 10.154 -6.861 -15.285 1.00 78.50 95 ALA A O 1
ATOM 691 N N . GLY A 1 96 ? 8.221 -5.958 -14.564 1.00 71.81 96 GLY A N 1
ATOM 692 C CA . GLY A 1 96 ? 7.592 -5.830 -15.879 1.00 71.81 96 GLY A CA 1
ATOM 693 C C . GLY A 1 96 ? 8.349 -4.864 -16.789 1.00 71.81 96 GLY A C 1
ATOM 694 O O . GLY A 1 96 ? 8.745 -5.250 -17.888 1.00 71.81 96 GLY A O 1
ATOM 695 N N . VAL A 1 97 ? 8.648 -3.657 -16.293 1.00 69.19 97 VAL A N 1
ATOM 696 C CA . VAL A 1 97 ? 9.468 -2.661 -17.006 1.00 69.19 97 VAL A CA 1
ATOM 697 C C . VAL A 1 97 ? 10.865 -3.211 -17.305 1.00 69.19 97 VAL A C 1
ATOM 699 O O . VAL A 1 97 ? 11.329 -3.089 -18.433 1.00 69.19 97 VAL A O 1
ATOM 702 N N . GLY A 1 98 ? 11.518 -3.879 -16.349 1.00 65.31 98 GLY A N 1
ATOM 703 C CA . GLY A 1 98 ? 12.844 -4.476 -16.543 1.00 65.31 98 GLY A CA 1
ATOM 704 C C . GLY A 1 98 ? 12.869 -5.554 -17.631 1.00 65.31 98 GLY A C 1
ATOM 705 O O . GLY A 1 98 ? 13.805 -5.600 -18.428 1.00 65.31 98 GLY A O 1
ATOM 706 N N . SER A 1 99 ? 11.817 -6.376 -17.723 1.00 67.12 99 SER A N 1
ATOM 707 C CA . SER A 1 99 ? 11.686 -7.388 -18.781 1.00 67.12 99 SER A CA 1
ATOM 708 C C . SER A 1 99 ? 11.500 -6.790 -20.178 1.00 67.12 99 SER A C 1
ATOM 710 O O . SER A 1 99 ? 11.845 -7.435 -21.167 1.00 67.12 99 SER A O 1
ATOM 712 N N . GLU A 1 100 ? 10.976 -5.567 -20.260 1.00 64.44 100 GLU A N 1
ATOM 713 C CA . GLU A 1 100 ? 10.716 -4.871 -21.516 1.00 64.44 100 GLU A CA 1
ATOM 714 C C . GLU A 1 100 ? 11.927 -4.028 -21.941 1.00 64.44 100 GLU A C 1
ATOM 716 O O . GLU A 1 100 ? 12.358 -4.110 -23.087 1.00 64.44 100 GLU A O 1
ATOM 721 N N . VAL A 1 101 ? 12.588 -3.343 -21.000 1.00 61.94 101 VAL A N 1
ATOM 722 C CA . VAL A 1 101 ? 13.872 -2.652 -21.233 1.00 61.94 101 VAL A CA 1
ATOM 723 C C . VAL A 1 101 ? 14.946 -3.629 -21.722 1.00 61.94 101 VAL A C 1
ATOM 725 O O . VAL A 1 101 ? 15.681 -3.310 -22.657 1.00 61.94 101 VAL A O 1
ATOM 728 N N . ALA A 1 102 ? 14.992 -4.843 -21.161 1.00 61.50 102 ALA A N 1
ATOM 729 C CA . ALA A 1 102 ? 15.914 -5.893 -21.598 1.00 61.50 102 ALA A CA 1
ATOM 730 C C . ALA A 1 102 ? 15.695 -6.341 -23.057 1.00 61.50 102 ALA A C 1
ATOM 732 O O . ALA A 1 102 ? 16.639 -6.795 -23.699 1.00 61.50 102 ALA A O 1
ATOM 733 N N . LYS A 1 103 ? 14.472 -6.217 -23.592 1.00 58.06 103 LYS A N 1
ATOM 734 C CA . LYS A 1 103 ? 14.167 -6.539 -24.997 1.00 58.06 103 LYS A CA 1
ATOM 735 C C . LYS A 1 103 ? 14.455 -5.378 -25.948 1.00 58.06 103 LYS A C 1
ATOM 737 O O . LYS A 1 103 ? 14.779 -5.625 -27.102 1.00 58.06 103 LYS A O 1
ATOM 742 N N . ILE A 1 104 ? 14.307 -4.145 -25.465 1.00 54.59 104 ILE A N 1
ATOM 743 C CA . ILE A 1 104 ? 14.319 -2.914 -26.267 1.00 54.59 104 ILE A CA 1
ATOM 744 C C . ILE A 1 104 ? 15.728 -2.356 -26.461 1.00 54.59 104 ILE A C 1
ATOM 746 O O . ILE A 1 104 ? 16.073 -1.937 -27.561 1.00 54.59 104 ILE A O 1
ATOM 750 N N . TRP A 1 105 ? 16.542 -2.307 -25.404 1.00 57.25 105 TRP A N 1
ATOM 751 C CA . TRP A 1 105 ? 17.731 -1.443 -25.414 1.00 57.25 105 TRP A CA 1
ATOM 752 C C . TRP A 1 105 ? 19.073 -2.168 -25.552 1.00 57.25 105 TRP A C 1
ATOM 754 O O . TRP A 1 105 ? 20.069 -1.526 -25.867 1.00 57.25 105 TRP A O 1
ATOM 764 N N . GLY A 1 106 ? 19.138 -3.487 -25.328 1.00 53.75 106 GLY A N 1
ATOM 765 C CA . GLY A 1 106 ? 20.430 -4.173 -25.173 1.00 53.75 106 GLY A CA 1
ATOM 766 C C . GLY A 1 106 ? 21.272 -3.604 -24.010 1.00 53.75 106 GLY A C 1
ATOM 767 O O . GLY A 1 106 ? 20.875 -2.648 -23.349 1.00 53.75 106 GLY A O 1
ATOM 768 N N . ASP A 1 107 ? 22.422 -4.21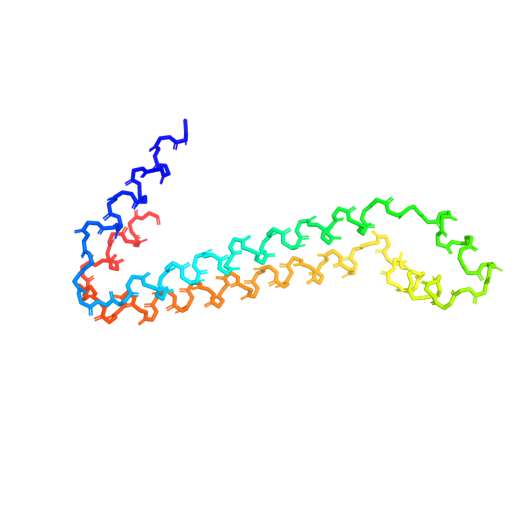9 -23.719 1.00 50.47 107 ASP A N 1
ATOM 769 C CA . ASP A 1 107 ? 23.227 -4.054 -22.483 1.00 50.47 107 ASP A CA 1
ATOM 770 C C . ASP A 1 107 ? 23.547 -2.603 -22.030 1.00 50.47 107 ASP A C 1
ATOM 772 O O . ASP A 1 107 ? 23.799 -2.371 -20.845 1.00 50.47 107 ASP A O 1
ATOM 776 N N . ASP A 1 108 ? 23.496 -1.596 -22.909 1.00 51.09 108 ASP A N 1
ATOM 777 C CA . ASP A 1 108 ? 23.947 -0.237 -22.574 1.00 51.09 108 ASP A CA 1
ATOM 778 C C . ASP A 1 108 ? 22.995 0.520 -21.611 1.00 51.09 108 ASP A C 1
ATOM 780 O O . ASP A 1 108 ? 23.459 1.365 -20.844 1.00 51.09 108 ASP A O 1
ATOM 784 N N . ALA A 1 109 ? 21.685 0.223 -21.552 1.00 50.97 109 ALA A N 1
ATOM 785 C CA . ALA A 1 109 ? 20.740 0.963 -20.679 1.00 50.97 109 ALA A CA 1
ATOM 786 C C . ALA A 1 109 ? 20.831 0.499 -19.233 1.00 50.97 109 ALA A C 1
ATOM 788 O O . ALA A 1 109 ? 20.576 1.263 -18.299 1.00 50.97 109 ALA A O 1
ATOM 789 N N . LEU A 1 110 ? 21.198 -0.769 -19.054 1.00 50.06 110 LEU A N 1
ATOM 790 C CA . LEU A 1 110 ? 21.360 -1.376 -17.746 1.00 50.06 110 LEU A CA 1
ATOM 791 C C . LEU A 1 110 ? 22.523 -0.714 -16.988 1.00 50.06 110 LEU A C 1
ATOM 793 O O . LEU A 1 110 ? 22.454 -0.553 -15.770 1.00 50.06 110 LEU A O 1
ATOM 797 N N . THR A 1 111 ? 23.549 -0.246 -17.709 1.00 49.41 111 THR A N 1
ATOM 798 C CA . THR A 1 111 ? 24.702 0.453 -17.119 1.00 49.41 111 THR A CA 1
ATOM 799 C C . THR A 1 111 ? 24.370 1.862 -16.620 1.00 49.41 111 THR A C 1
ATOM 801 O O . THR A 1 111 ? 24.838 2.244 -15.548 1.00 49.41 111 THR A O 1
ATOM 804 N N . LEU A 1 112 ? 23.509 2.614 -17.316 1.00 48.56 112 LEU A N 1
ATOM 805 C CA . LEU A 1 112 ? 23.039 3.927 -16.851 1.00 48.56 112 LEU A CA 1
ATOM 806 C C . LEU A 1 112 ? 22.053 3.808 -15.683 1.00 48.56 112 LEU A C 1
ATOM 808 O O . LEU A 1 112 ? 22.107 4.618 -14.760 1.00 48.56 112 LEU A O 1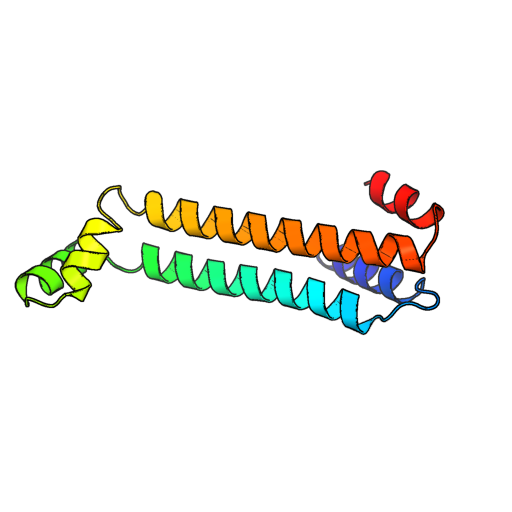
ATOM 812 N N . ALA A 1 113 ? 21.200 2.780 -15.685 1.00 50.88 113 ALA A N 1
ATOM 813 C CA . ALA A 1 113 ? 20.283 2.507 -14.580 1.00 50.88 113 ALA A CA 1
ATOM 814 C C . ALA A 1 113 ? 21.004 2.040 -13.301 1.00 50.88 113 ALA A C 1
ATOM 816 O O . ALA A 1 113 ? 20.510 2.292 -12.210 1.00 50.88 113 ALA A O 1
ATOM 817 N N . SER A 1 114 ? 22.164 1.383 -13.425 1.00 44.88 114 SER A N 1
ATOM 818 C CA . SER A 1 114 ? 22.956 0.903 -12.282 1.00 44.88 114 SER A CA 1
ATOM 819 C C . SER A 1 114 ? 23.964 1.927 -11.740 1.00 44.88 114 SER A C 1
ATOM 821 O O . SER A 1 114 ? 24.575 1.675 -10.701 1.00 44.88 114 SER A O 1
ATOM 823 N N . ILE A 1 115 ? 24.182 3.044 -12.443 1.00 49.72 115 ILE A N 1
ATOM 824 C CA . ILE A 1 115 ? 25.092 4.126 -12.029 1.00 49.72 115 ILE A CA 1
ATOM 825 C C . ILE A 1 115 ? 24.429 5.115 -11.049 1.00 49.72 115 ILE A C 1
ATOM 827 O O . ILE A 1 115 ? 25.135 5.930 -10.450 1.00 49.72 115 ILE A O 1
ATOM 831 N N . VAL A 1 116 ? 23.107 5.028 -10.845 1.00 43.56 116 VAL A N 1
ATOM 832 C CA . VAL A 1 116 ? 22.334 5.853 -9.896 1.00 43.56 116 VAL A CA 1
ATOM 833 C C . VAL A 1 116 ? 21.833 5.048 -8.703 1.00 43.56 116 VAL A C 1
ATOM 835 O O . VAL A 1 116 ? 21.403 3.892 -8.902 1.00 43.56 116 VAL A O 1
#

Secondary structure (DSSP, 8-state):
--HHHHHHHHHHTTS--SS-HHHHHHHHHHHHHHHHHHHHHHHHHHHS-HHHHHHHHHTT-HHHHHHHHHSTTTTHHHHHHHHHHHHHHHHHHHHHHHHHHHHHS-THHHHHHH--

pLDDT: mean 70.86, std 16.62, range [37.22, 92.31]